Protein AF-A0A9X6XUY8-F1 (afdb_monomer_lite)

Secondary structure (DSSP, 8-state):
--HHHH------HHHHHHHHHHHHHHHHHTT----HHHHHHHS-TTTHHHHHHHHHHHHHHHH--HHHHHHHHHT--

Organism: Bacillus cereus (NCBI:txid1396)

Sequence (77 aa):
NDMLAKGQFSLGENEAKLMRALIYAMVRSGGTECTLDEMKGAIPMNDLPDIFIVVYEIFSGQTFQNSDMEKLKQEKK

Radius of gyration: 15.19 Å; chains: 1; bounding box: 30×19×44 Å

Structure (mmCIF, N/CA/C/O backbone):
data_AF-A0A9X6XUY8-F1
#
_entry.id   AF-A0A9X6XUY8-F1
#
loop_
_atom_site.group_PDB
_atom_site.id
_atom_site.type_symbol
_atom_site.label_atom_id
_atom_site.label_alt_id
_atom_site.label_comp_id
_atom_site.label_asym_id
_atom_site.label_entity_id
_atom_site.label_seq_id
_atom_site.pdbx_PDB_ins_code
_atom_site.Cartn_x
_atom_site.Cartn_y
_atom_site.Cartn_z
_atom_site.occupancy
_atom_site.B_iso_or_equiv
_atom_site.auth_seq_id
_atom_site.auth_comp_id
_atom_site.auth_asym_id
_atom_site.auth_atom_id
_atom_site.pdbx_PDB_model_num
ATOM 1 N N . ASN A 1 1 ? -14.273 13.644 0.374 1.00 48.16 1 ASN A N 1
ATOM 2 C CA . ASN A 1 1 ? -14.222 12.164 0.409 1.00 48.16 1 ASN A CA 1
ATOM 3 C C . ASN A 1 1 ? -15.114 11.543 -0.662 1.00 48.16 1 ASN A C 1
ATOM 5 O O . ASN A 1 1 ? -15.941 10.702 -0.347 1.00 48.16 1 ASN A O 1
ATOM 9 N N . ASP A 1 2 ? -14.940 11.916 -1.932 1.00 48.75 2 ASP A N 1
ATOM 10 C CA . ASP A 1 2 ? -15.737 11.343 -3.036 1.00 48.75 2 ASP A CA 1
ATOM 11 C C . ASP A 1 2 ? -15.202 9.987 -3.540 1.00 48.75 2 ASP A C 1
ATOM 13 O O . ASP A 1 2 ? -15.923 9.238 -4.192 1.00 48.75 2 ASP A O 1
ATOM 17 N N . MET A 1 3 ? -13.951 9.632 -3.210 1.00 50.06 3 MET A N 1
ATOM 18 C CA . MET A 1 3 ? -13.314 8.386 -3.669 1.00 50.06 3 MET A CA 1
ATOM 19 C C . MET A 1 3 ? -13.839 7.122 -2.974 1.00 50.06 3 MET A C 1
ATOM 21 O O . MET A 1 3 ? -13.926 6.079 -3.609 1.00 50.06 3 MET A O 1
ATOM 25 N N . LEU A 1 4 ? -14.228 7.204 -1.697 1.00 55.25 4 LEU A N 1
ATOM 26 C CA . LEU A 1 4 ? -14.773 6.059 -0.947 1.00 55.25 4 LEU A CA 1
ATOM 27 C C . LEU A 1 4 ? -16.216 5.720 -1.349 1.00 55.25 4 LEU A C 1
ATOM 29 O O . LEU A 1 4 ? -16.664 4.599 -1.142 1.00 55.25 4 LEU A O 1
ATOM 33 N N . ALA A 1 5 ? -16.949 6.679 -1.922 1.00 52.09 5 ALA A N 1
ATOM 34 C CA . ALA A 1 5 ? -18.380 6.541 -2.175 1.00 52.09 5 ALA A CA 1
ATOM 35 C C . ALA A 1 5 ? -18.718 5.883 -3.523 1.00 52.09 5 ALA A C 1
ATOM 37 O O . ALA A 1 5 ? -19.843 5.422 -3.698 1.00 52.09 5 ALA A O 1
ATOM 38 N N . LYS A 1 6 ? -17.788 5.863 -4.491 1.00 51.22 6 LYS A N 1
ATOM 39 C CA . LYS A 1 6 ? -18.113 5.516 -5.888 1.00 51.22 6 LYS A CA 1
ATOM 40 C C . LYS A 1 6 ? -17.558 4.193 -6.405 1.00 51.22 6 LYS A C 1
ATOM 42 O O . LYS A 1 6 ? -17.969 3.797 -7.488 1.00 51.22 6 LYS A O 1
ATOM 47 N N . GLY A 1 7 ? -16.644 3.515 -5.704 1.00 50.38 7 GLY A N 1
ATOM 48 C CA . GLY A 1 7 ? -16.100 2.211 -6.137 1.00 50.38 7 GLY A CA 1
ATOM 49 C C . GLY A 1 7 ? -15.396 2.202 -7.509 1.00 50.38 7 GLY A C 1
ATOM 50 O O . GLY A 1 7 ? -14.906 1.167 -7.944 1.00 50.38 7 GLY A O 1
ATOM 51 N N . GLN A 1 8 ? -15.324 3.347 -8.193 1.00 48.47 8 GLN A N 1
ATOM 52 C CA . GLN A 1 8 ? -14.597 3.552 -9.434 1.00 48.47 8 GLN A CA 1
ATOM 53 C C . GLN A 1 8 ? -13.287 4.250 -9.105 1.00 48.47 8 GLN A C 1
ATOM 55 O O . GLN A 1 8 ? -13.227 5.468 -8.922 1.00 48.47 8 GLN A O 1
ATOM 60 N N . PHE A 1 9 ? -12.225 3.459 -9.023 1.00 55.62 9 PHE A N 1
ATOM 61 C CA . PHE A 1 9 ? -10.870 3.972 -8.971 1.00 55.62 9 PHE A CA 1
ATOM 62 C C . PHE A 1 9 ? -10.487 4.485 -10.364 1.00 55.62 9 PHE A C 1
ATOM 64 O O . PHE A 1 9 ? -9.992 3.735 -11.200 1.00 55.62 9 PHE A O 1
ATOM 71 N N . SER A 1 10 ? -10.735 5.768 -10.641 1.00 54.75 10 SER A N 1
ATOM 72 C CA . SER A 1 10 ? -10.057 6.432 -11.757 1.00 54.75 10 SER A CA 1
ATOM 73 C C . SER A 1 10 ? -8.572 6.481 -11.424 1.00 54.75 10 SER A C 1
ATOM 75 O O . SER A 1 10 ? -8.163 7.080 -10.430 1.00 54.75 10 SER A O 1
ATOM 77 N N . LEU A 1 11 ? -7.779 5.786 -12.230 1.00 62.66 11 LEU A N 1
ATOM 78 C CA . LEU A 1 11 ? -6.363 5.535 -12.000 1.00 62.66 11 LEU A CA 1
ATOM 79 C C . LE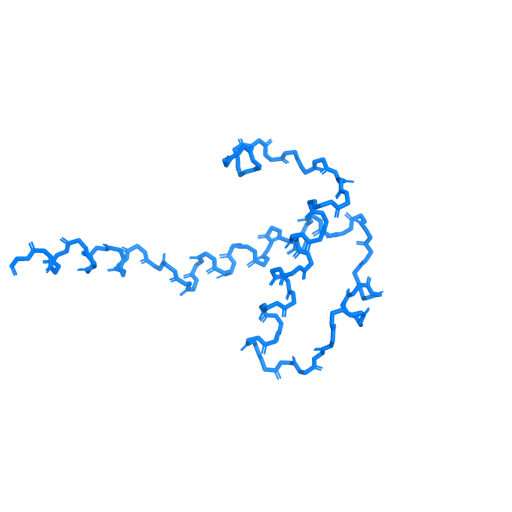U A 1 11 ? -5.532 6.766 -12.404 1.00 62.66 11 LEU A C 1
ATOM 81 O O . LEU A 1 11 ? -4.770 6.745 -13.365 1.00 62.66 11 LEU A O 1
ATOM 85 N N . GLY A 1 12 ? -5.747 7.878 -11.701 1.00 71.50 12 GLY A N 1
ATOM 86 C CA . GLY A 1 12 ? -4.916 9.070 -11.805 1.00 71.50 12 GLY A CA 1
ATOM 87 C C . GLY A 1 12 ? -3.620 8.921 -11.002 1.00 71.50 12 GLY A C 1
ATOM 88 O O . GLY A 1 12 ? -3.501 8.091 -10.096 1.00 71.50 12 GLY A O 1
ATOM 89 N N . GLU A 1 13 ? -2.606 9.713 -11.353 1.00 75.75 13 GLU A N 1
ATOM 90 C CA . GLU A 1 13 ? -1.269 9.632 -10.745 1.00 75.75 13 GLU A CA 1
ATOM 91 C C . GLU A 1 13 ? -1.290 9.958 -9.239 1.00 75.75 13 GLU A C 1
ATOM 93 O O . GLU A 1 13 ? -0.580 9.337 -8.444 1.00 75.75 13 GLU A O 1
ATOM 98 N N . ASN A 1 14 ? -2.160 10.884 -8.825 1.00 82.00 14 ASN A N 1
ATOM 99 C CA . ASN A 1 14 ? -2.321 11.271 -7.424 1.00 82.00 14 ASN A CA 1
ATOM 100 C C . ASN A 1 14 ? -3.013 10.174 -6.604 1.00 82.00 14 ASN A C 1
ATOM 102 O O . ASN A 1 14 ? -2.607 9.877 -5.479 1.00 82.00 14 ASN A O 1
ATOM 106 N N . GLU A 1 15 ? -4.029 9.540 -7.178 1.00 82.75 15 GLU A N 1
ATOM 107 C CA . GLU A 1 15 ? -4.780 8.440 -6.588 1.00 82.75 15 GLU A CA 1
ATOM 108 C C . GLU A 1 15 ? -3.887 7.210 -6.409 1.00 82.75 15 GLU A C 1
ATOM 110 O O . GLU A 1 15 ? -3.812 6.647 -5.315 1.00 82.75 15 GLU A O 1
ATOM 115 N N . ALA A 1 16 ? -3.122 6.851 -7.443 1.00 85.94 16 ALA A N 1
ATOM 116 C CA . ALA A 1 16 ? -2.155 5.760 -7.380 1.00 85.94 16 ALA A CA 1
ATOM 117 C C . ALA A 1 16 ? -1.074 6.012 -6.315 1.00 85.94 16 ALA A C 1
ATOM 119 O O . ALA A 1 16 ? -0.662 5.092 -5.603 1.00 85.94 16 ALA A O 1
ATOM 120 N N . LYS A 1 17 ? -0.635 7.267 -6.155 1.00 87.25 17 LYS A N 1
ATOM 121 C CA . LYS A 1 17 ? 0.322 7.654 -5.111 1.00 87.25 17 LYS A CA 1
ATOM 122 C C . LYS A 1 17 ? -0.247 7.453 -3.705 1.00 87.25 17 LYS A C 1
ATOM 124 O O . LYS A 1 17 ? 0.463 6.936 -2.844 1.00 87.25 17 LYS A O 1
ATOM 129 N N . LEU A 1 18 ? -1.511 7.817 -3.476 1.00 88.62 18 LEU A N 1
ATOM 130 C CA . LEU A 1 18 ? -2.193 7.598 -2.195 1.00 88.62 18 LEU A CA 1
ATOM 131 C C . LEU A 1 18 ? -2.348 6.107 -1.882 1.00 88.62 18 LEU A C 1
ATOM 133 O O . LEU A 1 18 ? -2.043 5.685 -0.767 1.00 88.62 18 LEU A O 1
ATOM 137 N N . MET A 1 19 ? -2.745 5.303 -2.873 1.00 90.75 19 MET A N 1
ATOM 138 C CA . MET A 1 19 ? -2.865 3.851 -2.707 1.00 90.75 19 MET A CA 1
ATOM 139 C C . MET A 1 19 ? -1.533 3.222 -2.307 1.00 90.75 19 MET A C 1
ATOM 141 O O . MET A 1 19 ? -1.449 2.515 -1.304 1.00 90.75 19 MET A O 1
ATOM 145 N N . ARG A 1 20 ? -0.461 3.537 -3.046 1.00 90.94 20 ARG A N 1
ATOM 146 C CA . ARG A 1 20 ? 0.882 3.013 -2.761 1.00 90.94 20 ARG A CA 1
ATOM 147 C C . ARG A 1 20 ? 1.403 3.458 -1.399 1.00 90.94 20 ARG A C 1
ATOM 149 O O . ARG A 1 20 ? 2.075 2.673 -0.739 1.00 90.94 20 ARG A O 1
ATOM 156 N N . ALA A 1 21 ? 1.083 4.676 -0.961 1.00 91.44 21 ALA A N 1
ATOM 157 C CA . ALA A 1 21 ? 1.474 5.159 0.359 1.00 91.44 21 ALA A CA 1
ATOM 158 C C . ALA A 1 21 ? 0.825 4.344 1.490 1.00 91.44 21 ALA A C 1
ATOM 160 O O . ALA A 1 21 ? 1.519 3.973 2.436 1.00 91.44 21 ALA A O 1
ATOM 161 N N . LEU A 1 22 ? -0.470 4.019 1.378 1.00 91.56 22 LEU A N 1
ATOM 162 C CA . LEU A 1 22 ? -1.150 3.186 2.375 1.00 91.56 22 LEU A CA 1
ATOM 163 C C . LEU A 1 22 ? -0.593 1.758 2.390 1.00 91.56 22 LEU A C 1
ATOM 165 O O . LEU A 1 22 ? -0.260 1.245 3.456 1.00 91.56 22 LEU A O 1
ATOM 169 N N . ILE A 1 23 ? -0.441 1.140 1.213 1.00 92.88 23 ILE A N 1
ATOM 170 C CA . ILE A 1 23 ? 0.127 -0.211 1.081 1.00 92.88 23 ILE A CA 1
ATOM 171 C C . ILE A 1 23 ? 1.533 -0.253 1.693 1.00 92.88 23 ILE A C 1
ATOM 173 O O . ILE A 1 23 ? 1.854 -1.158 2.460 1.00 92.88 23 ILE A O 1
ATOM 177 N N . TYR A 1 24 ? 2.348 0.773 1.434 1.00 93.44 24 TYR A N 1
ATOM 178 C CA . TYR A 1 24 ? 3.676 0.927 2.026 1.00 93.44 24 TYR A CA 1
ATOM 179 C C . TYR A 1 24 ? 3.656 1.022 3.545 1.00 93.44 24 TYR A C 1
ATOM 181 O O . TYR A 1 24 ? 4.391 0.293 4.212 1.00 93.44 24 TYR A O 1
ATOM 189 N N . ALA A 1 25 ? 2.799 1.878 4.095 1.00 91.19 25 ALA A N 1
ATOM 190 C CA . ALA A 1 25 ? 2.672 2.020 5.536 1.00 91.19 25 ALA A CA 1
ATOM 191 C C . ALA A 1 25 ? 2.281 0.694 6.206 1.00 91.19 25 ALA A C 1
ATOM 193 O O . ALA A 1 25 ? 2.859 0.350 7.233 1.00 91.19 25 ALA A O 1
ATOM 194 N N . MET A 1 26 ? 1.363 -0.064 5.599 1.00 91.94 26 MET A N 1
ATOM 195 C CA . MET A 1 26 ? 0.871 -1.337 6.136 1.00 91.94 26 MET A CA 1
ATOM 196 C C . MET A 1 26 ? 1.901 -2.469 6.064 1.00 91.94 26 MET A C 1
ATOM 198 O O . MET A 1 26 ? 2.050 -3.238 7.009 1.00 91.94 26 MET A O 1
ATOM 202 N N . VAL A 1 27 ? 2.661 -2.565 4.974 1.00 91.38 27 VAL A N 1
ATOM 203 C CA . VAL A 1 27 ? 3.740 -3.562 4.868 1.00 91.38 27 VAL A CA 1
ATOM 204 C C . VAL A 1 27 ? 4.867 -3.251 5.855 1.00 91.38 27 VAL A C 1
ATOM 206 O O . VAL A 1 27 ? 5.374 -4.152 6.527 1.00 91.38 27 VAL A O 1
ATOM 209 N N . ARG A 1 28 ? 5.211 -1.967 6.014 1.00 90.56 28 ARG A N 1
ATOM 210 C CA . ARG A 1 28 ? 6.228 -1.534 6.977 1.00 90.56 28 ARG A CA 1
ATOM 211 C C . ARG A 1 28 ? 5.772 -1.696 8.428 1.00 90.56 28 ARG A C 1
ATOM 213 O O . ARG A 1 28 ? 6.577 -2.099 9.263 1.00 90.56 28 ARG A O 1
ATOM 220 N N . SER A 1 29 ? 4.503 -1.426 8.741 1.00 88.00 29 SER A N 1
ATOM 221 C CA . SER A 1 29 ? 3.948 -1.667 10.081 1.00 88.00 29 SER A CA 1
ATOM 222 C C . SER A 1 29 ? 3.847 -3.158 10.412 1.00 88.00 29 SER A C 1
ATOM 224 O O . SER A 1 29 ? 4.007 -3.529 11.571 1.00 88.00 29 SER 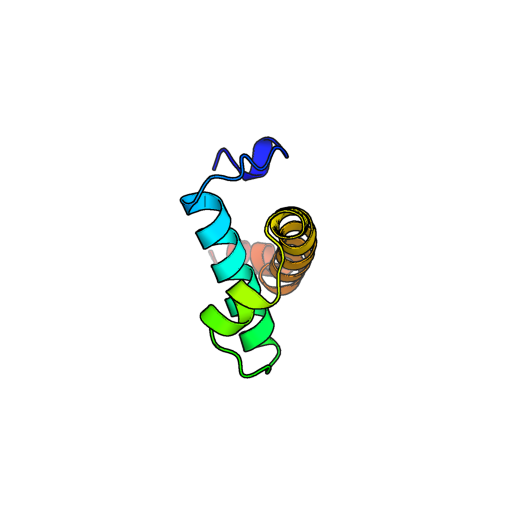A O 1
ATOM 226 N N . GLY A 1 30 ? 3.687 -4.018 9.400 1.00 87.31 30 GLY A N 1
ATOM 227 C CA . GLY A 1 30 ? 3.796 -5.474 9.524 1.00 87.31 30 GLY A CA 1
ATOM 228 C C . GLY A 1 30 ? 5.216 -5.995 9.791 1.00 87.31 30 GLY A C 1
ATOM 229 O O . GLY A 1 30 ? 5.399 -7.203 9.910 1.00 87.31 30 GLY A O 1
ATOM 230 N N . GLY A 1 31 ? 6.221 -5.116 9.880 1.00 89.06 31 GLY A N 1
ATOM 231 C CA . GLY A 1 31 ? 7.610 -5.472 10.185 1.00 89.06 31 GLY A CA 1
ATOM 232 C C . GLY A 1 31 ? 8.469 -5.793 8.962 1.00 89.06 31 GLY A C 1
ATOM 233 O O . GLY A 1 31 ? 9.603 -6.237 9.120 1.00 89.06 31 GLY A O 1
ATOM 234 N N . THR A 1 32 ? 7.961 -5.566 7.747 1.00 90.44 32 THR A N 1
ATOM 235 C CA . THR A 1 32 ? 8.750 -5.759 6.526 1.00 90.44 32 THR A CA 1
ATOM 236 C C . THR A 1 32 ? 9.542 -4.495 6.216 1.00 90.44 32 THR A C 1
ATOM 238 O O . THR A 1 32 ? 8.975 -3.430 5.952 1.00 90.44 32 THR A O 1
ATOM 241 N N . GLU A 1 33 ? 10.866 -4.611 6.203 1.00 88.06 33 GLU A N 1
ATOM 242 C CA . GLU A 1 33 ? 11.736 -3.539 5.735 1.00 88.06 33 GLU A CA 1
ATOM 243 C C . GLU A 1 33 ? 11.694 -3.481 4.209 1.00 88.06 33 GLU A C 1
ATOM 245 O O . GLU A 1 33 ? 12.216 -4.346 3.514 1.00 88.06 33 GLU A O 1
ATOM 250 N N . CYS A 1 34 ? 11.031 -2.457 3.687 1.00 87.00 34 CYS A N 1
ATOM 251 C CA . CYS A 1 34 ? 11.042 -2.133 2.270 1.00 87.00 34 CYS A CA 1
ATOM 252 C C . CYS A 1 34 ? 11.067 -0.616 2.090 1.00 87.00 34 CYS A C 1
ATOM 254 O O . CYS A 1 34 ? 10.768 0.157 3.012 1.00 87.00 34 CYS A O 1
ATOM 256 N N . THR A 1 35 ? 11.432 -0.190 0.890 1.00 88.44 35 THR A N 1
ATOM 257 C CA . THR A 1 35 ? 11.363 1.194 0.428 1.00 88.44 35 THR A CA 1
ATOM 258 C C . THR A 1 35 ? 10.129 1.418 -0.442 1.00 88.44 35 THR A C 1
ATOM 260 O O . THR A 1 35 ? 9.533 0.495 -1.002 1.00 88.44 35 THR A O 1
ATOM 263 N N . LEU A 1 36 ? 9.737 2.684 -0.587 1.00 84.38 36 LEU A N 1
ATOM 264 C CA . LEU A 1 36 ? 8.609 3.052 -1.440 1.00 84.38 36 LEU A CA 1
ATOM 265 C C . LEU A 1 36 ? 8.864 2.691 -2.919 1.00 84.38 36 LEU A C 1
ATOM 267 O O . LEU A 1 36 ? 7.919 2.388 -3.644 1.00 84.38 36 LEU A O 1
ATOM 271 N N . ASP A 1 37 ? 10.118 2.724 -3.375 1.00 86.56 37 ASP A N 1
ATOM 272 C CA . ASP A 1 37 ? 10.472 2.425 -4.766 1.00 86.56 37 ASP A CA 1
ATOM 273 C C . ASP A 1 37 ? 10.476 0.920 -5.060 1.00 86.56 37 ASP A C 1
ATOM 275 O O . ASP A 1 37 ? 9.982 0.511 -6.111 1.00 86.56 37 ASP A O 1
ATOM 279 N N . GLU A 1 38 ? 10.898 0.085 -4.106 1.00 85.31 38 GLU A N 1
ATOM 280 C CA . GLU A 1 38 ? 10.721 -1.372 -4.199 1.00 85.31 38 GLU A CA 1
ATOM 281 C C . GLU A 1 38 ? 9.234 -1.735 -4.290 1.00 85.31 38 GLU A C 1
ATOM 283 O O . GLU A 1 38 ? 8.830 -2.538 -5.130 1.00 85.31 38 GLU A O 1
ATOM 288 N N . MET A 1 39 ? 8.393 -1.054 -3.507 1.00 84.38 39 MET A N 1
ATOM 289 C CA . MET A 1 39 ? 6.943 -1.237 -3.554 1.00 84.38 39 MET A CA 1
ATOM 290 C C . MET A 1 39 ? 6.331 -0.813 -4.900 1.00 84.38 39 MET A C 1
ATOM 292 O O . MET A 1 39 ? 5.381 -1.430 -5.389 1.00 84.38 39 MET A O 1
ATOM 296 N N . LYS A 1 40 ? 6.856 0.251 -5.523 1.00 82.06 40 LYS A N 1
ATOM 297 C CA . LYS A 1 40 ? 6.404 0.682 -6.855 1.00 82.06 40 LYS A CA 1
ATOM 298 C C . LYS A 1 40 ? 6.661 -0.389 -7.910 1.00 82.06 40 LYS A C 1
ATOM 300 O O . LYS A 1 40 ? 5.777 -0.627 -8.728 1.00 82.06 40 LYS A O 1
ATOM 305 N N . GLY A 1 41 ? 7.836 -1.020 -7.871 1.00 84.19 41 GLY A N 1
ATOM 306 C CA . GLY A 1 41 ? 8.214 -2.087 -8.799 1.00 84.19 41 GLY A CA 1
ATOM 307 C C . GLY A 1 41 ? 7.508 -3.420 -8.539 1.00 84.19 41 GLY A C 1
ATOM 308 O O . GLY A 1 41 ? 7.306 -4.187 -9.474 1.00 84.19 41 GLY A O 1
ATOM 309 N N . ALA A 1 42 ? 7.102 -3.685 -7.295 1.00 86.62 42 ALA A N 1
ATOM 310 C CA . ALA A 1 42 ? 6.475 -4.948 -6.904 1.00 86.62 42 ALA A CA 1
ATOM 311 C C . ALA A 1 42 ? 4.998 -5.076 -7.315 1.00 86.62 42 ALA A C 1
ATOM 313 O O . ALA A 1 42 ? 4.504 -6.192 -7.456 1.00 86.62 42 ALA A O 1
ATOM 314 N N . ILE A 1 43 ? 4.286 -3.954 -7.489 1.00 87.56 43 ILE A N 1
ATOM 315 C CA . ILE A 1 43 ? 2.837 -3.951 -7.742 1.00 87.56 43 ILE A CA 1
ATOM 316 C C . ILE A 1 43 ? 2.529 -3.355 -9.124 1.00 87.56 43 ILE A C 1
ATOM 318 O O . ILE A 1 43 ? 2.686 -2.131 -9.302 1.00 87.56 43 ILE A O 1
ATOM 322 N N . PRO A 1 44 ? 2.048 -4.179 -10.080 1.00 88.69 44 PRO A N 1
ATOM 323 C CA . PRO A 1 44 ? 1.564 -3.715 -11.375 1.00 88.69 44 PRO A CA 1
ATOM 324 C C . PRO A 1 44 ? 0.439 -2.687 -11.233 1.00 88.69 44 PRO A C 1
ATOM 326 O O . PRO A 1 44 ? -0.374 -2.742 -10.314 1.00 88.69 44 PRO A O 1
ATOM 329 N N . MET A 1 45 ? 0.372 -1.736 -12.168 1.00 83.62 45 MET A N 1
ATOM 330 C CA . MET A 1 45 ? -0.606 -0.640 -12.111 1.00 83.62 45 MET A CA 1
ATOM 331 C C . MET A 1 45 ? -2.060 -1.142 -12.133 1.00 83.62 45 MET A C 1
ATOM 333 O O . MET A 1 45 ? -2.911 -0.547 -11.481 1.00 83.62 45 MET A O 1
ATOM 337 N N . ASN A 1 46 ? -2.319 -2.241 -12.848 1.00 87.00 46 ASN A N 1
ATOM 338 C CA . ASN A 1 46 ? -3.650 -2.839 -12.977 1.00 87.00 46 ASN A CA 1
ATOM 339 C C . ASN A 1 46 ? -4.121 -3.520 -11.685 1.00 87.00 46 ASN A C 1
ATOM 341 O O . ASN A 1 46 ? -5.312 -3.500 -11.407 1.00 87.00 46 ASN A O 1
ATOM 345 N N . ASP A 1 47 ? -3.192 -4.059 -1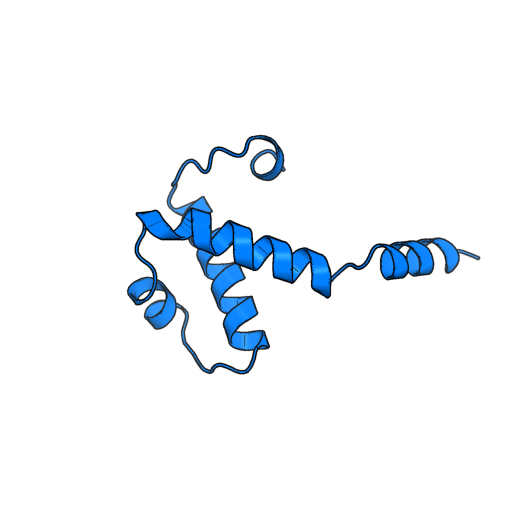0.892 1.00 88.88 47 ASP A N 1
ATOM 346 C CA . ASP A 1 47 ? -3.498 -4.800 -9.659 1.00 88.88 47 ASP A CA 1
ATOM 347 C C . ASP A 1 47 ? -3.559 -3.873 -8.434 1.00 88.88 47 ASP A C 1
ATOM 349 O O . ASP A 1 47 ? -4.028 -4.251 -7.360 1.00 88.88 47 ASP A O 1
ATOM 353 N N . LEU A 1 48 ? -3.071 -2.636 -8.583 1.00 89.19 48 LEU A N 1
ATOM 354 C CA . LEU A 1 48 ? -2.994 -1.656 -7.507 1.00 89.19 48 LEU A CA 1
ATOM 355 C C . LEU A 1 48 ? -4.354 -1.379 -6.833 1.00 89.19 48 LEU A C 1
ATOM 357 O O . LEU A 1 48 ? -4.368 -1.336 -5.601 1.00 89.19 48 LEU A O 1
ATOM 361 N N . PRO A 1 49 ? -5.479 -1.207 -7.563 1.00 89.69 49 PRO A N 1
ATOM 362 C CA . PRO A 1 49 ? -6.781 -0.987 -6.937 1.00 89.69 49 PRO A CA 1
ATOM 363 C C . PRO A 1 49 ? -7.248 -2.188 -6.109 1.00 89.69 49 PRO A C 1
ATOM 365 O O . PRO A 1 49 ? -7.691 -2.005 -4.977 1.00 89.69 49 PRO A O 1
ATOM 368 N N . ASP A 1 50 ? -7.096 -3.406 -6.630 1.00 90.62 50 ASP A N 1
ATOM 369 C CA . ASP A 1 50 ? -7.555 -4.626 -5.956 1.00 90.62 50 ASP A CA 1
ATOM 370 C C . ASP A 1 50 ? -6.759 -4.887 -4.672 1.00 90.62 50 ASP A C 1
ATOM 372 O O . ASP A 1 50 ? -7.330 -5.154 -3.613 1.00 90.62 50 ASP A O 1
ATOM 376 N N . ILE A 1 51 ? -5.435 -4.715 -4.725 1.00 91.25 51 ILE A N 1
ATOM 377 C CA . ILE A 1 51 ? -4.569 -4.816 -3.542 1.00 91.25 51 ILE A CA 1
ATOM 378 C C . ILE A 1 51 ? -4.915 -3.720 -2.530 1.00 91.25 51 ILE A C 1
ATOM 380 O O . ILE A 1 51 ? -4.961 -3.975 -1.324 1.00 91.25 51 ILE A O 1
ATOM 384 N N . PHE A 1 52 ? -5.177 -2.499 -3.003 1.00 91.38 52 PHE A N 1
ATOM 385 C CA . PHE A 1 52 ? -5.554 -1.393 -2.132 1.00 91.38 52 PHE A CA 1
ATOM 386 C C . PHE A 1 52 ? -6.844 -1.681 -1.357 1.00 91.38 52 PHE A C 1
ATOM 388 O O . PHE A 1 52 ? -6.880 -1.383 -0.165 1.00 91.38 52 PHE A O 1
ATOM 395 N N . ILE A 1 53 ? -7.866 -2.277 -1.986 1.00 91.44 53 ILE A N 1
ATOM 396 C CA . ILE A 1 53 ? -9.123 -2.649 -1.309 1.00 91.44 53 ILE A CA 1
ATOM 397 C C . ILE A 1 53 ? -8.831 -3.564 -0.116 1.00 91.44 53 ILE A C 1
ATOM 399 O O . ILE A 1 53 ? -9.227 -3.250 1.005 1.00 91.44 53 ILE A O 1
ATOM 403 N N . VAL A 1 54 ? -8.069 -4.639 -0.333 1.00 93.12 54 VAL A N 1
ATOM 404 C CA . VAL A 1 54 ? -7.724 -5.60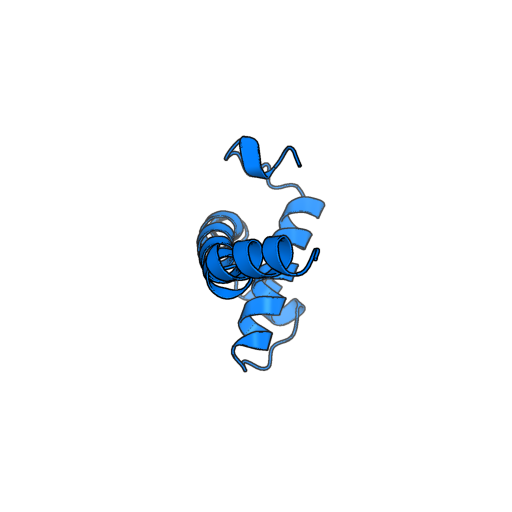4 0.725 1.00 93.12 54 VAL A CA 1
ATOM 405 C C . VAL A 1 54 ? -6.949 -4.930 1.858 1.00 93.12 54 VAL A C 1
ATOM 407 O O . VAL A 1 54 ? -7.260 -5.102 3.036 1.00 93.12 54 VAL A O 1
ATOM 410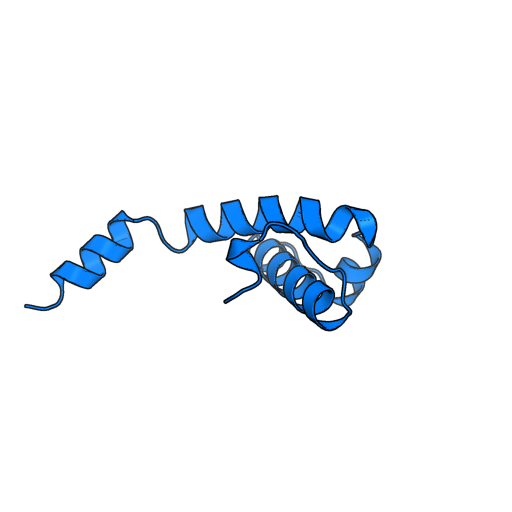 N N . VAL A 1 55 ? -5.946 -4.118 1.517 1.00 91.19 55 VAL A N 1
ATOM 411 C CA . VAL A 1 55 ? -5.148 -3.391 2.513 1.00 91.19 55 VAL A CA 1
ATOM 412 C C . VAL A 1 55 ? -6.008 -2.402 3.301 1.00 91.19 55 VAL A C 1
ATOM 414 O O . VAL A 1 55 ? -5.848 -2.283 4.516 1.00 91.19 55 VAL A O 1
ATOM 417 N N . TYR A 1 56 ? -6.923 -1.702 2.633 1.00 90.19 56 TYR A N 1
ATOM 418 C CA . TYR A 1 56 ? -7.820 -0.744 3.266 1.00 90.19 56 TYR A CA 1
ATOM 419 C C . TYR A 1 56 ? -8.803 -1.419 4.228 1.00 90.19 56 TYR A C 1
ATOM 421 O O . TYR A 1 56 ? -9.041 -0.893 5.318 1.00 90.19 56 TYR A O 1
ATOM 429 N N . GLU A 1 57 ? -9.333 -2.591 3.874 1.00 89.62 57 GLU A N 1
ATOM 430 C CA . GLU A 1 57 ? -10.176 -3.395 4.763 1.00 89.62 57 GLU A CA 1
ATOM 431 C C . GLU A 1 57 ? -9.419 -3.816 6.028 1.00 89.62 57 GLU A C 1
ATOM 433 O O . GLU A 1 57 ? -9.924 -3.627 7.137 1.00 89.62 57 GLU A O 1
ATOM 438 N N . ILE A 1 58 ? -8.178 -4.298 5.887 1.00 89.38 58 ILE A N 1
ATOM 439 C CA . ILE A 1 58 ? -7.325 -4.667 7.029 1.00 89.38 58 ILE A CA 1
ATOM 440 C C . ILE A 1 58 ? -7.042 -3.442 7.903 1.00 89.38 58 ILE A C 1
ATOM 442 O O . ILE A 1 58 ? -7.237 -3.487 9.119 1.00 89.38 58 ILE A O 1
ATOM 446 N N . PHE A 1 59 ? -6.614 -2.337 7.290 1.00 87.62 59 PHE A N 1
ATOM 447 C CA . PHE A 1 59 ? -6.319 -1.092 7.996 1.00 87.62 59 PHE A CA 1
ATOM 448 C C . PHE A 1 59 ? -7.532 -0.593 8.789 1.00 87.62 59 PHE A C 1
ATOM 450 O O . PHE A 1 59 ? -7.407 -0.247 9.967 1.00 87.62 59 PHE A O 1
ATOM 457 N N . SER A 1 60 ? -8.710 -0.597 8.162 1.00 83.31 60 SER A N 1
ATOM 458 C CA . SER A 1 60 ? -9.960 -0.149 8.780 1.00 83.31 60 SER A CA 1
ATOM 459 C C . SER A 1 60 ? -10.405 -1.082 9.908 1.00 83.31 60 SER A C 1
ATOM 461 O O . SER A 1 60 ? -10.852 -0.607 10.949 1.00 83.31 60 SER A O 1
ATOM 463 N N . GLY A 1 61 ? -10.234 -2.397 9.741 1.00 81.81 61 GLY A N 1
ATOM 464 C CA . GLY A 1 61 ? -10.579 -3.394 10.755 1.00 81.81 61 GLY A CA 1
ATOM 465 C C . GLY A 1 61 ? -9.669 -3.377 11.987 1.00 81.81 61 GLY A C 1
ATOM 466 O O . GLY A 1 61 ? -10.134 -3.678 13.085 1.00 81.81 61 GLY A O 1
ATOM 467 N N . GLN A 1 62 ? -8.394 -3.010 11.825 1.00 75.06 62 GLN A N 1
ATOM 468 C CA . GLN A 1 62 ? -7.411 -2.979 12.916 1.00 75.06 62 GLN A CA 1
ATOM 469 C C . GLN A 1 62 ? -7.336 -1.630 13.639 1.00 75.06 62 GLN A C 1
ATOM 471 O O . GLN A 1 62 ? -7.151 -1.597 14.851 1.00 75.06 62 GLN A O 1
ATOM 476 N N . THR A 1 63 ? -7.460 -0.515 12.915 1.00 63.84 63 THR A N 1
ATOM 477 C CA . THR A 1 63 ? -7.131 0.816 13.463 1.00 63.84 63 THR A CA 1
ATOM 478 C C . THR A 1 63 ? -8.323 1.491 14.144 1.00 63.84 63 THR A C 1
ATOM 480 O O . THR A 1 63 ? -8.138 2.372 14.978 1.00 63.84 63 THR A O 1
ATOM 483 N N . PHE A 1 64 ? -9.552 1.081 13.822 1.00 60.66 64 PHE A N 1
ATOM 484 C CA . PHE A 1 64 ? -10.771 1.666 14.381 1.00 60.66 64 PHE A CA 1
ATOM 485 C C . PHE A 1 64 ? -11.861 0.606 14.540 1.00 60.66 64 PHE A C 1
ATOM 487 O O . PHE A 1 64 ? -12.887 0.642 13.857 1.00 60.66 64 PHE A O 1
ATOM 494 N N . GLN A 1 65 ? -11.680 -0.339 15.468 1.00 59.81 65 GLN A N 1
ATOM 495 C CA . GLN A 1 65 ? -12.822 -1.153 15.883 1.00 59.81 65 GLN A CA 1
ATOM 496 C C . GLN A 1 65 ? -13.915 -0.224 16.432 1.00 59.81 65 GLN A C 1
ATOM 498 O O . GLN A 1 65 ? -13.633 0.706 17.186 1.00 59.81 65 GLN A O 1
ATOM 503 N N . ASN A 1 66 ? -15.179 -0.462 16.063 1.00 61.72 66 ASN A N 1
ATOM 504 C CA . ASN A 1 66 ? -16.314 0.342 16.539 1.00 61.72 66 ASN A CA 1
ATOM 505 C C . ASN A 1 66 ? -16.326 0.492 18.072 1.00 61.72 66 ASN A C 1
ATOM 507 O O . ASN A 1 66 ? -16.701 1.546 18.577 1.00 61.72 66 ASN A O 1
ATOM 511 N N . SER A 1 67 ? -15.831 -0.518 18.792 1.00 63.38 67 SER A N 1
ATOM 512 C CA . SER A 1 67 ? -15.618 -0.500 20.242 1.00 63.38 67 SER A CA 1
ATOM 513 C C . SER A 1 67 ? -14.726 0.646 20.729 1.00 63.38 67 SER A C 1
ATOM 515 O O . SER A 1 67 ? -14.973 1.212 21.791 1.00 63.38 67 SER A O 1
ATOM 517 N N . ASP A 1 68 ? -13.698 1.014 19.970 1.00 63.47 68 ASP A N 1
ATOM 518 C CA . ASP A 1 68 ? -12.755 2.078 20.319 1.00 63.47 68 ASP A CA 1
ATOM 519 C C . ASP A 1 68 ? -13.378 3.454 20.060 1.00 63.47 68 ASP A C 1
ATOM 521 O O . ASP A 1 68 ? -13.231 4.374 20.865 1.00 63.47 68 ASP A O 1
ATOM 525 N N . MET A 1 69 ? -14.195 3.571 19.006 1.00 62.19 69 MET A N 1
ATOM 526 C CA . MET A 1 69 ? -15.045 4.746 18.788 1.00 62.19 69 MET A CA 1
ATOM 527 C C . MET A 1 69 ? -16.115 4.919 19.875 1.00 62.19 69 MET A C 1
ATOM 529 O O . MET A 1 69 ? -16.436 6.051 20.240 1.00 62.19 69 MET A O 1
ATOM 533 N N . GLU A 1 70 ? -16.692 3.832 20.387 1.00 63.41 70 GLU A N 1
ATOM 534 C CA . GLU A 1 70 ? -17.658 3.890 21.490 1.00 63.41 70 GLU A CA 1
ATOM 535 C C . GLU A 1 70 ? -17.004 4.335 22.802 1.00 63.41 70 GLU A C 1
ATOM 537 O O . GLU A 1 70 ? -17.583 5.161 23.510 1.00 63.41 70 GLU A O 1
ATOM 542 N N . LYS A 1 71 ? -15.773 3.892 23.085 1.00 62.53 71 LYS A N 1
ATOM 543 C CA . LYS A 1 71 ? -14.984 4.374 24.233 1.00 62.53 71 LYS A CA 1
ATOM 544 C C . LYS A 1 71 ? -14.667 5.869 24.129 1.00 62.53 71 LYS A C 1
ATOM 546 O O . LYS A 1 71 ? -14.938 6.607 25.072 1.00 62.53 71 LYS A O 1
ATOM 551 N N . LEU A 1 72 ? -14.222 6.343 22.961 1.00 61.06 72 LEU A N 1
ATOM 552 C CA . LEU A 1 72 ? -13.968 7.772 22.704 1.00 61.06 72 LEU A CA 1
ATOM 553 C C . LEU A 1 72 ? -15.216 8.654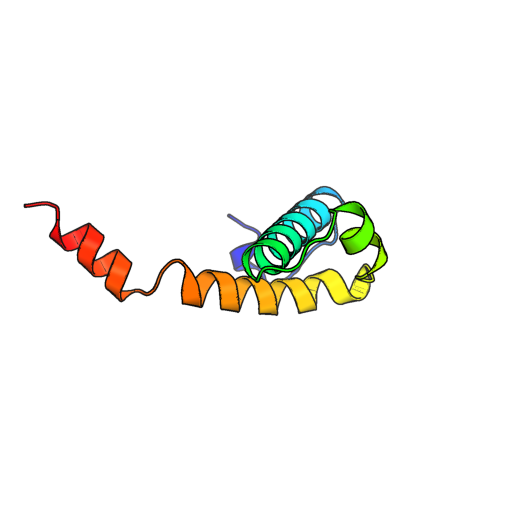 22.904 1.00 61.06 72 LEU A C 1
ATOM 555 O O . LEU A 1 72 ? -15.106 9.818 23.290 1.00 61.06 72 LEU A O 1
ATOM 559 N N . LYS A 1 73 ? -16.417 8.121 22.641 1.00 61.06 73 LYS A N 1
ATOM 560 C CA . LYS A 1 73 ? -17.687 8.829 22.885 1.00 61.06 73 LYS A CA 1
ATOM 561 C C . LYS A 1 73 ? -18.085 8.847 24.364 1.00 61.06 73 LYS A C 1
ATOM 563 O O . LYS A 1 73 ? -18.768 9.783 24.774 1.00 61.06 73 LYS A O 1
ATOM 568 N N . GLN A 1 74 ? -17.679 7.848 25.150 1.00 60.19 74 GLN A N 1
ATOM 569 C CA . GLN A 1 74 ? -17.993 7.750 26.581 1.00 60.19 74 GLN A CA 1
ATOM 570 C C . GLN A 1 74 ? -17.079 8.609 27.467 1.00 60.19 74 GLN A C 1
ATOM 572 O O . GLN A 1 74 ? -17.531 9.058 28.517 1.00 60.19 74 GLN A O 1
ATOM 577 N N . GLU A 1 75 ? -15.847 8.907 27.039 1.00 56.62 75 GLU A N 1
ATOM 578 C CA . GLU A 1 75 ? -14.904 9.752 27.799 1.00 56.62 75 GLU A CA 1
ATOM 579 C C . GLU A 1 75 ? -15.266 11.249 27.830 1.00 56.62 75 GLU A C 1
ATOM 581 O O . GLU A 1 75 ? -14.630 12.032 28.531 1.00 56.62 75 GLU A O 1
ATOM 586 N N . LYS A 1 76 ? -16.332 11.673 27.137 1.00 51.62 76 LYS A N 1
ATOM 587 C CA . LYS A 1 76 ? -16.969 12.970 27.404 1.00 51.62 76 LYS A CA 1
ATOM 588 C C . LYS A 1 76 ? -17.882 12.863 28.630 1.00 51.62 76 LYS A C 1
ATOM 590 O O . LYS A 1 76 ? -19.106 12.854 28.483 1.00 51.62 76 LYS A O 1
ATOM 595 N N . LYS A 1 77 ? -17.303 12.791 29.827 1.00 44.81 77 LYS A N 1
ATOM 596 C CA . LYS A 1 77 ? -18.020 13.027 31.085 1.00 44.81 77 LYS A CA 1
ATOM 597 C C . LYS A 1 77 ? -17.146 13.724 32.111 1.00 44.81 77 LYS A C 1
ATOM 599 O O . LYS A 1 77 ? -15.997 13.278 32.293 1.00 44.81 77 LYS A O 1
#

pLDDT: mean 77.09, std 15.42, range [44.81, 93.44]

Foldseek 3Di:
DVVVVPLDPPLDPVSLVVLLVLVVVQCVVVVDDDDSVVSVVVDDSVCSSVVSVVSVVVCCVPVCDVVVVVVVVVVPD